Protein AF-A0A9X8VKG8-F1 (afdb_monomer_lite)

Sequence (69 aa):
FPGDHGMMLIIFSCFMLRYFGRGAFAVALLITVIFSLPRVMIGAHWFTDIAVGSLSVVLVGASWVLMTP

Radius of gyration: 12.27 Å; chains: 1; bounding box: 30×14×37 Å

Secondary structure (DSSP, 8-state):
---HHHHHHHHHHHHHHHHT-HHHHHHHHHHHHHHHHHHHHTTSS-HHIIIIIIHHHHHHHHHHHHS--

Organism: Serratia marcescens (NCBI:txid615)

Foldseek 3Di:
DQDPVLLVLVLVLLVCCVPVHDVSNVVSVVVSVVVVVVCCVVVVDPPCSNPVVSVVCCVVCVCVVPPDD

Structure (mmCIF, N/CA/C/O backbone):
data_AF-A0A9X8VKG8-F1
#
_entry.id   AF-A0A9X8VKG8-F1
#
loop_
_atom_site.group_PDB
_atom_site.id
_atom_site.type_symbol
_atom_site.label_atom_id
_atom_site.label_alt_id
_atom_site.label_comp_id
_atom_site.label_asym_id
_atom_site.label_entity_id
_atom_site.label_seq_id
_atom_site.pdbx_PDB_ins_code
_atom_site.Cartn_x
_atom_site.Cartn_y
_atom_site.Cartn_z
_atom_site.occupancy
_atom_site.B_iso_or_equiv
_atom_site.auth_seq_id
_atom_site.auth_comp_id
_atom_site.auth_asym_id
_atom_site.auth_atom_id
_atom_site.pdbx_PDB_model_num
ATOM 1 N N . PHE A 1 1 ? 14.172 3.385 -1.105 1.00 38.91 1 PHE A N 1
ATOM 2 C CA . PHE A 1 1 ? 14.631 2.790 0.159 1.00 38.91 1 PHE A CA 1
ATOM 3 C C . PHE A 1 1 ? 14.139 3.661 1.319 1.00 38.91 1 PHE A C 1
ATOM 5 O O . PHE A 1 1 ? 14.434 4.848 1.269 1.00 38.91 1 PHE A O 1
ATOM 12 N N . PRO A 1 2 ? 13.417 3.129 2.326 1.00 51.66 2 PRO A N 1
ATOM 13 C CA . PRO A 1 2 ? 12.174 2.384 2.126 1.00 51.66 2 PRO A CA 1
ATOM 14 C C . PRO A 1 2 ? 11.085 3.334 1.582 1.00 51.66 2 PRO A C 1
ATOM 16 O O . PRO A 1 2 ? 11.085 4.524 1.873 1.00 51.66 2 PRO A O 1
ATOM 19 N N . GLY A 1 3 ? 10.207 2.832 0.715 1.00 53.84 3 GLY A N 1
ATOM 20 C CA . GLY A 1 3 ? 9.276 3.660 -0.056 1.00 53.84 3 GLY A CA 1
ATOM 21 C C . GLY A 1 3 ? 8.284 4.439 0.810 1.00 53.84 3 GLY A C 1
ATOM 22 O O . GLY A 1 3 ? 7.254 3.896 1.198 1.00 53.84 3 GLY A O 1
ATOM 23 N N . ASP A 1 4 ? 8.540 5.725 1.016 1.00 62.94 4 ASP A N 1
ATOM 24 C CA . ASP A 1 4 ? 7.699 6.680 1.740 1.00 62.94 4 ASP A CA 1
ATOM 25 C C . ASP A 1 4 ? 6.248 6.670 1.221 1.00 62.94 4 ASP A C 1
ATOM 27 O O . ASP A 1 4 ? 5.304 6.436 1.977 1.00 62.94 4 ASP A O 1
ATOM 31 N N . HIS A 1 5 ? 6.061 6.749 -0.100 1.00 66.44 5 HIS A N 1
ATOM 32 C CA . HIS A 1 5 ? 4.721 6.677 -0.682 1.00 66.44 5 HIS A CA 1
ATOM 33 C C . HIS A 1 5 ? 4.143 5.245 -0.699 1.00 66.44 5 HIS A C 1
ATOM 35 O O . HIS A 1 5 ? 2.947 5.080 -0.886 1.00 66.44 5 HIS A O 1
ATOM 41 N N . GLY A 1 6 ? 4.956 4.184 -0.616 1.00 70.06 6 GLY A N 1
ATOM 42 C CA . GLY A 1 6 ? 4.449 2.796 -0.633 1.00 70.06 6 GLY A CA 1
ATOM 43 C C . GLY A 1 6 ? 3.933 2.377 0.744 1.00 70.06 6 GLY A C 1
ATOM 44 O O . GLY A 1 6 ? 2.841 1.833 0.880 1.00 70.06 6 GLY A O 1
ATOM 45 N N . MET A 1 7 ? 4.698 2.739 1.772 1.00 73.44 7 MET A N 1
ATOM 46 C CA . MET A 1 7 ? 4.357 2.566 3.177 1.00 73.44 7 MET A CA 1
ATOM 47 C C . MET A 1 7 ? 3.064 3.305 3.542 1.00 73.44 7 MET A C 1
ATOM 49 O O . MET A 1 7 ? 2.186 2.712 4.165 1.00 73.44 7 MET A O 1
ATOM 53 N N . MET A 1 8 ? 2.899 4.555 3.089 1.00 78.00 8 MET A N 1
ATOM 54 C CA . MET A 1 8 ? 1.678 5.332 3.332 1.00 78.00 8 MET A CA 1
ATOM 55 C C . MET A 1 8 ? 0.419 4.636 2.789 1.00 78.00 8 MET A C 1
ATOM 57 O O . MET A 1 8 ? -0.603 4.583 3.471 1.00 78.00 8 MET A O 1
ATOM 61 N N . LEU A 1 9 ? 0.493 4.049 1.589 1.00 81.25 9 LEU A N 1
ATOM 62 C CA . LEU A 1 9 ? -0.637 3.355 0.956 1.00 81.25 9 LEU A CA 1
ATOM 63 C C . LEU A 1 9 ? -1.036 2.072 1.706 1.00 81.25 9 LEU A C 1
ATOM 65 O O . LEU A 1 9 ? -2.221 1.743 1.809 1.00 81.25 9 LEU A O 1
ATOM 69 N N . ILE A 1 10 ? -0.066 1.372 2.295 1.00 79.81 10 ILE A N 1
ATOM 70 C CA . ILE A 1 10 ? -0.335 0.158 3.075 1.00 79.81 10 ILE A CA 1
ATOM 71 C C . ILE A 1 10 ? -0.899 0.510 4.455 1.00 79.81 10 ILE A C 1
ATOM 73 O O . ILE A 1 10 ? -1.871 -0.113 4.875 1.00 79.81 10 ILE A O 1
ATOM 77 N N . ILE A 1 11 ? -0.386 1.553 5.119 1.00 80.56 11 ILE A N 1
ATOM 78 C CA . ILE A 1 11 ? -0.982 2.082 6.361 1.00 80.56 11 ILE A CA 1
ATOM 79 C C . ILE A 1 11 ? -2.431 2.521 6.110 1.00 80.56 11 ILE A C 1
ATOM 81 O O . ILE A 1 11 ? -3.331 2.156 6.868 1.00 80.56 11 ILE A O 1
ATOM 85 N N . PHE A 1 12 ? -2.675 3.241 5.012 1.00 82.12 12 PHE A N 1
ATOM 86 C CA . PHE A 1 12 ? -4.016 3.626 4.578 1.00 82.12 12 PHE A CA 1
ATOM 87 C C . PHE A 1 12 ? -4.928 2.408 4.380 1.00 82.12 12 PHE A C 1
ATOM 89 O O . PHE A 1 12 ? -6.055 2.392 4.872 1.00 82.12 12 PHE A O 1
ATOM 96 N N . SER A 1 13 ? -4.429 1.353 3.733 1.00 82.44 13 SER A N 1
ATOM 97 C CA . SER A 1 13 ? -5.177 0.104 3.563 1.00 82.44 13 SER A CA 1
ATOM 98 C C . SER A 1 13 ? -5.535 -0.535 4.910 1.00 82.44 13 SER A C 1
ATOM 100 O O . SER A 1 13 ? -6.690 -0.898 5.130 1.00 82.44 13 SER A O 1
ATOM 102 N N . CYS A 1 14 ? -4.599 -0.602 5.859 1.00 81.62 14 CYS A N 1
ATOM 103 C CA . CYS A 1 14 ? -4.871 -1.098 7.211 1.00 81.62 14 CYS A CA 1
ATOM 104 C C . CYS A 1 14 ? -5.924 -0.256 7.953 1.00 81.62 14 CYS A C 1
ATOM 106 O O . CYS A 1 14 ? -6.791 -0.815 8.628 1.00 81.62 14 CYS A O 1
ATOM 108 N N . PHE A 1 15 ? -5.905 1.069 7.788 1.00 81.25 15 PHE A N 1
ATOM 109 C CA . PHE A 1 15 ? -6.915 1.962 8.360 1.00 81.25 15 PHE A CA 1
ATOM 110 C C . PHE A 1 15 ? -8.306 1.708 7.759 1.00 81.25 15 PHE A C 1
ATOM 112 O O . PHE A 1 15 ? -9.295 1.581 8.484 1.00 81.25 15 PHE A O 1
ATOM 119 N N . MET A 1 16 ? -8.377 1.542 6.436 1.00 82.81 16 MET A N 1
ATOM 120 C CA . MET A 1 16 ? -9.618 1.208 5.734 1.00 82.81 16 MET A 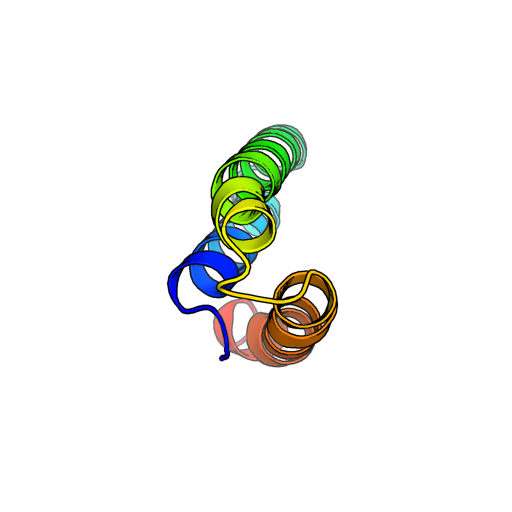CA 1
ATOM 121 C C . MET A 1 16 ? -10.192 -0.133 6.197 1.00 82.81 16 MET A C 1
ATOM 123 O O . MET A 1 16 ? -11.396 -0.234 6.431 1.00 82.81 16 MET A O 1
ATOM 127 N N . LEU A 1 17 ? -9.340 -1.136 6.431 1.00 82.94 17 LEU A N 1
ATOM 128 C CA . LEU A 1 17 ? -9.766 -2.410 7.010 1.00 82.94 17 LEU A CA 1
ATOM 129 C C . LEU A 1 17 ? -10.352 -2.243 8.416 1.00 82.94 17 LEU A C 1
ATOM 131 O O . LEU A 1 17 ? -11.392 -2.830 8.714 1.00 82.94 17 LEU A O 1
ATOM 135 N N . ARG A 1 18 ? -9.693 -1.456 9.273 1.00 82.19 18 ARG A N 1
ATOM 136 C CA . ARG A 1 18 ? -10.058 -1.323 10.689 1.00 82.19 18 ARG A CA 1
ATOM 137 C C . ARG A 1 18 ? -11.359 -0.555 10.916 1.00 82.19 18 ARG A C 1
ATOM 139 O O . ARG A 1 18 ? -12.098 -0.924 11.831 1.00 82.19 18 ARG A O 1
ATOM 146 N N . TYR A 1 19 ? -11.606 0.496 10.131 1.00 81.44 19 TYR A N 1
ATOM 147 C CA . TYR A 1 19 ? -12.690 1.455 10.391 1.00 81.44 19 TYR A CA 1
ATOM 148 C C . TYR A 1 19 ? -13.804 1.460 9.335 1.00 81.44 19 TYR A C 1
ATOM 150 O O . TYR A 1 19 ? -14.930 1.818 9.665 1.00 81.44 19 TYR A O 1
ATOM 158 N N . PHE A 1 20 ? -13.530 1.042 8.094 1.00 82.56 20 PHE A N 1
ATOM 159 C CA . PHE A 1 20 ? -14.481 1.142 6.973 1.00 82.56 20 PHE A CA 1
ATOM 160 C C . PHE A 1 20 ? -14.894 -0.220 6.388 1.00 82.56 20 PHE A C 1
ATOM 162 O O . PHE A 1 20 ? -15.809 -0.299 5.568 1.00 82.56 20 PHE A O 1
ATOM 169 N N . GLY A 1 21 ? -14.262 -1.311 6.830 1.00 85.62 21 GLY A N 1
ATOM 170 C CA . GLY A 1 21 ? -14.634 -2.682 6.487 1.00 85.62 21 GLY A CA 1
ATOM 171 C C . GLY A 1 21 ? -13.932 -3.254 5.250 1.00 85.62 21 GLY A C 1
ATOM 172 O O . GLY A 1 21 ? -13.096 -2.630 4.596 1.00 85.62 21 GLY A O 1
ATOM 173 N N . ARG A 1 22 ? -14.268 -4.509 4.926 1.00 82.94 22 ARG A N 1
ATOM 174 C CA . ARG A 1 22 ? -13.524 -5.330 3.948 1.00 82.94 22 ARG A CA 1
ATOM 175 C C . ARG A 1 22 ? -13.629 -4.825 2.503 1.00 82.94 22 ARG A C 1
ATOM 177 O O . ARG A 1 22 ? -12.695 -5.026 1.734 1.00 82.94 22 ARG A O 1
ATOM 184 N N . GLY A 1 23 ? -14.732 -4.163 2.143 1.00 87.88 23 GLY A N 1
ATOM 185 C CA . GLY A 1 23 ? -14.913 -3.567 0.813 1.00 87.88 23 GLY A CA 1
ATOM 186 C C . GLY A 1 23 ? -13.968 -2.387 0.574 1.00 87.88 23 GLY A C 1
ATOM 187 O O . GLY A 1 23 ? -13.238 -2.372 -0.414 1.00 87.88 23 GLY A O 1
ATOM 188 N N . ALA A 1 24 ? -13.909 -1.448 1.524 1.00 84.94 24 ALA A N 1
ATOM 189 C CA . ALA A 1 24 ? -12.982 -0.316 1.479 1.00 84.94 24 ALA A CA 1
ATOM 190 C C . ALA A 1 24 ? -11.514 -0.776 1.497 1.00 84.94 24 ALA A C 1
ATOM 192 O O . ALA A 1 24 ? -10.681 -0.236 0.771 1.00 84.94 24 ALA A O 1
ATOM 193 N N . PHE A 1 25 ? -11.209 -1.829 2.262 1.00 84.25 25 PHE A N 1
ATOM 194 C CA . PHE A 1 25 ? -9.884 -2.447 2.268 1.00 84.25 25 PHE A CA 1
ATOM 195 C C . PHE A 1 25 ? -9.462 -2.995 0.900 1.00 84.25 25 PHE A C 1
ATOM 197 O O . PHE A 1 25 ? -8.337 -2.753 0.467 1.00 84.25 25 PHE A O 1
ATOM 204 N N . ALA A 1 26 ? -10.352 -3.704 0.199 1.00 84.25 26 ALA A N 1
ATOM 205 C CA . ALA A 1 26 ? -10.044 -4.256 -1.119 1.00 84.25 26 ALA A CA 1
ATOM 206 C C . ALA A 1 26 ? -9.725 -3.151 -2.142 1.00 84.25 26 ALA A C 1
ATOM 208 O O . ALA A 1 26 ? -8.770 -3.270 -2.909 1.00 84.25 26 ALA A O 1
ATOM 209 N N . VAL A 1 27 ? -10.476 -2.045 -2.103 1.00 87.81 27 VAL A N 1
ATOM 210 C CA . VAL A 1 27 ? -10.211 -0.866 -2.943 1.00 87.81 27 VAL A CA 1
ATOM 211 C C . VAL A 1 27 ? -8.864 -0.228 -2.583 1.00 87.81 27 VAL A C 1
ATOM 213 O O . VAL A 1 27 ? -8.072 0.074 -3.473 1.00 87.81 27 VAL A O 1
ATOM 216 N N . ALA A 1 28 ? -8.556 -0.080 -1.292 1.00 84.19 28 ALA A N 1
ATOM 217 C CA . ALA A 1 28 ? -7.285 0.477 -0.832 1.00 84.19 28 ALA A CA 1
ATOM 218 C C . ALA A 1 28 ? -6.068 -0.383 -1.234 1.00 84.19 28 ALA A C 1
ATOM 220 O O . ALA A 1 28 ? -5.036 0.156 -1.645 1.00 84.19 28 ALA A O 1
ATOM 221 N N . LEU A 1 29 ? -6.201 -1.714 -1.212 1.00 84.56 29 LEU A N 1
ATOM 222 C CA . LEU A 1 29 ? -5.176 -2.629 -1.721 1.00 84.56 29 LEU A CA 1
ATOM 223 C C . LEU A 1 29 ? -4.953 -2.469 -3.227 1.00 84.56 29 LEU A C 1
ATOM 225 O O . LEU A 1 29 ? -3.808 -2.429 -3.675 1.00 84.56 29 LEU A O 1
ATOM 229 N N . LEU A 1 30 ? -6.026 -2.336 -4.011 1.00 86.00 30 LEU A N 1
ATOM 230 C CA . LEU A 1 30 ? -5.921 -2.129 -5.455 1.00 86.00 30 LEU A CA 1
ATOM 231 C C . LEU A 1 30 ? -5.183 -0.820 -5.777 1.00 86.00 30 LEU A C 1
ATOM 233 O O . LEU A 1 30 ? -4.271 -0.811 -6.603 1.00 86.00 30 LEU A O 1
ATOM 237 N N . ILE A 1 31 ? -5.513 0.259 -5.061 1.00 84.75 31 ILE A N 1
ATOM 238 C CA . ILE A 1 31 ? -4.804 1.544 -5.153 1.00 84.75 31 ILE A CA 1
ATOM 239 C C . ILE A 1 31 ? -3.325 1.358 -4.791 1.00 84.75 31 ILE A C 1
ATOM 241 O O . ILE A 1 31 ? -2.447 1.809 -5.523 1.00 84.75 31 ILE A O 1
ATOM 245 N N . THR A 1 32 ? -3.037 0.643 -3.702 1.00 83.62 32 THR A N 1
ATOM 246 C CA . THR A 1 32 ? -1.665 0.361 -3.261 1.00 83.62 32 THR A CA 1
ATOM 247 C C . THR A 1 32 ? -0.849 -0.322 -4.355 1.00 83.62 32 THR A C 1
ATOM 249 O O . THR A 1 32 ? 0.266 0.111 -4.642 1.00 83.62 32 THR A O 1
ATOM 252 N N . VAL A 1 33 ? -1.398 -1.352 -5.005 1.00 81.06 33 VAL A N 1
ATOM 253 C CA . VAL A 1 33 ? -0.722 -2.083 -6.089 1.00 81.06 33 VAL A CA 1
ATOM 254 C C . VAL A 1 33 ? -0.503 -1.181 -7.306 1.00 81.06 33 VAL A C 1
ATOM 256 O O . VAL A 1 33 ? 0.625 -1.048 -7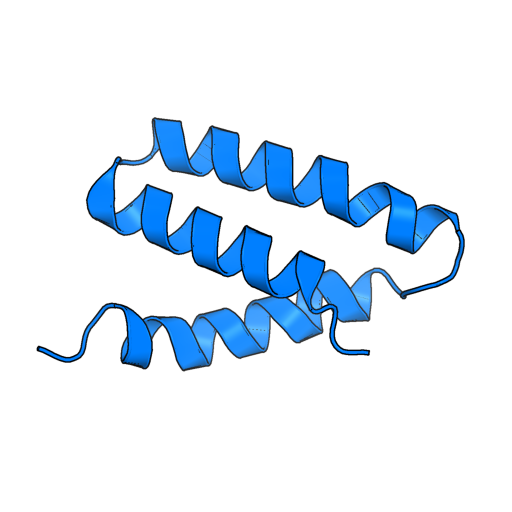.774 1.00 81.06 33 VAL A O 1
ATOM 259 N N . ILE A 1 34 ? -1.545 -0.496 -7.784 1.00 82.81 34 ILE A N 1
ATOM 260 C CA . ILE A 1 34 ? -1.460 0.335 -8.996 1.00 82.81 34 ILE A CA 1
ATOM 261 C C . ILE A 1 34 ? -0.441 1.467 -8.834 1.00 82.81 34 ILE A C 1
ATOM 263 O O . ILE A 1 34 ? 0.337 1.723 -9.747 1.00 82.81 34 ILE A O 1
ATOM 267 N N . PHE A 1 35 ? -0.394 2.122 -7.674 1.00 79.69 35 PHE A N 1
ATOM 268 C CA . PHE A 1 35 ? 0.509 3.254 -7.439 1.00 79.69 35 PHE A CA 1
ATOM 269 C C . PHE A 1 35 ? 1.928 2.849 -7.004 1.00 79.69 35 PHE A C 1
ATOM 271 O O . PHE A 1 35 ? 2.836 3.689 -6.986 1.00 79.69 35 PHE A O 1
ATOM 278 N N . SER A 1 36 ? 2.150 1.579 -6.656 1.00 73.38 36 SER A N 1
ATOM 279 C CA . SER A 1 36 ? 3.487 1.049 -6.354 1.00 73.38 36 SER A CA 1
ATOM 280 C C . SER A 1 36 ? 4.176 0.434 -7.579 1.00 73.38 36 SER A C 1
ATOM 282 O O . SER A 1 36 ? 5.402 0.504 -7.672 1.00 73.38 36 SER A O 1
ATOM 284 N N . LEU A 1 37 ? 3.414 -0.066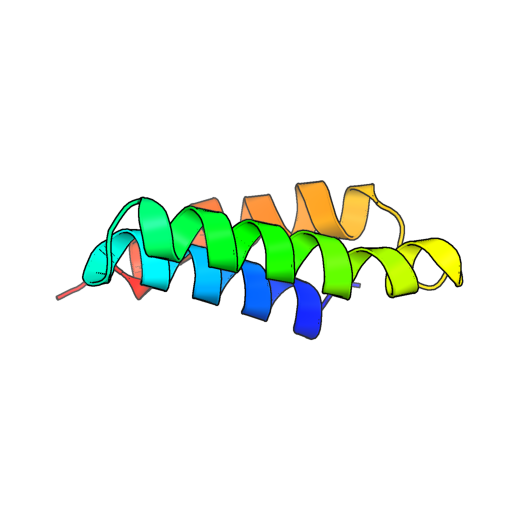 -8.561 1.00 71.25 37 LEU A N 1
ATOM 285 C CA . LEU A 1 37 ? 3.934 -0.673 -9.795 1.00 71.25 37 LEU A CA 1
ATOM 286 C C . LEU A 1 37 ? 4.825 0.251 -10.652 1.00 71.25 37 LEU A C 1
ATOM 288 O O . LEU A 1 37 ? 5.914 -0.192 -11.022 1.00 71.25 37 LEU A O 1
ATOM 292 N N . PRO A 1 38 ? 4.477 1.528 -10.924 1.00 73.50 38 PRO A N 1
ATOM 293 C CA . PRO A 1 38 ? 5.326 2.425 -11.709 1.00 73.50 38 PRO A CA 1
ATOM 294 C C . PRO A 1 38 ? 6.733 2.570 -11.128 1.00 73.50 38 PRO A C 1
ATOM 296 O O . PRO A 1 38 ? 7.703 2.651 -11.873 1.00 73.50 38 PRO A O 1
ATOM 299 N N . ARG A 1 39 ? 6.869 2.535 -9.794 1.00 68.00 39 ARG A N 1
ATOM 300 C CA . ARG A 1 39 ? 8.169 2.662 -9.116 1.00 68.00 39 ARG A CA 1
ATOM 301 C C . ARG A 1 39 ? 9.065 1.441 -9.291 1.00 68.00 39 ARG A C 1
ATOM 303 O O . ARG A 1 39 ? 10.284 1.597 -9.296 1.00 68.00 39 ARG A O 1
ATOM 310 N N . VAL A 1 40 ? 8.467 0.264 -9.474 1.00 67.19 40 VAL A N 1
ATOM 311 C CA . VAL A 1 40 ? 9.184 -0.961 -9.852 1.00 67.19 40 VAL A CA 1
ATOM 312 C C . VAL A 1 40 ? 9.566 -0.912 -11.330 1.00 67.19 40 VAL A C 1
ATOM 314 O O . VAL A 1 40 ? 10.702 -1.210 -11.684 1.00 67.19 40 VAL A O 1
ATOM 317 N N . MET A 1 41 ? 8.643 -0.478 -12.193 1.00 71.44 41 MET A N 1
ATOM 318 C CA . MET A 1 41 ? 8.845 -0.451 -13.647 1.00 71.44 41 MET A CA 1
ATOM 319 C C . MET A 1 41 ? 9.954 0.507 -14.094 1.00 71.44 41 MET A C 1
ATOM 321 O O . MET A 1 41 ? 10.654 0.206 -15.055 1.00 71.44 41 MET A O 1
ATOM 325 N 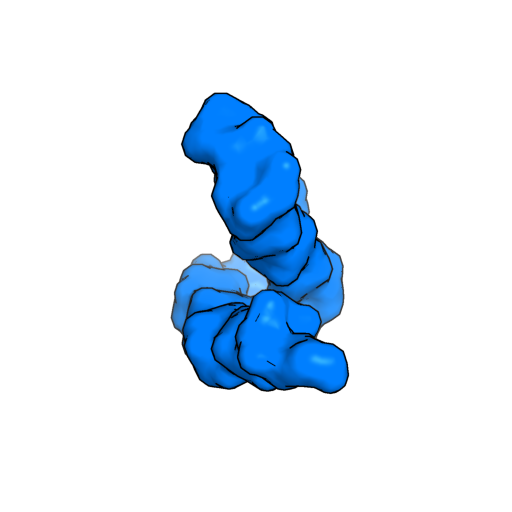N . ILE A 1 42 ? 10.153 1.629 -13.396 1.00 75.50 42 ILE A N 1
ATOM 326 C CA . ILE A 1 42 ? 11.246 2.569 -13.700 1.00 75.50 42 ILE A CA 1
ATOM 327 C C . ILE A 1 42 ? 12.596 2.161 -13.079 1.00 75.50 42 ILE A C 1
ATOM 329 O O . ILE A 1 42 ? 13.556 2.920 -13.161 1.00 75.50 42 ILE A O 1
ATOM 333 N N . GLY A 1 43 ? 12.669 1.004 -12.407 1.00 66.38 43 GLY A N 1
ATOM 334 C CA . GLY A 1 43 ? 13.885 0.506 -11.751 1.00 66.38 43 GLY A CA 1
ATOM 335 C C . GLY A 1 43 ? 14.295 1.271 -10.488 1.00 66.38 43 GLY A C 1
ATOM 336 O O . GLY A 1 43 ? 15.378 1.044 -9.959 1.00 66.38 43 GLY A O 1
ATOM 337 N N . ALA A 1 44 ? 13.448 2.174 -9.985 1.00 66.88 44 ALA A N 1
ATOM 338 C CA . ALA A 1 44 ? 13.769 2.992 -8.819 1.00 66.88 44 ALA A CA 1
ATOM 339 C C . ALA A 1 44 ? 13.715 2.198 -7.506 1.00 66.88 44 ALA A C 1
ATOM 341 O O . ALA A 1 44 ? 14.355 2.602 -6.538 1.00 66.88 44 ALA A O 1
ATOM 342 N N . HIS A 1 45 ? 12.914 1.131 -7.436 1.00 67.81 45 HIS A N 1
ATOM 343 C CA . HIS A 1 45 ? 12.766 0.256 -6.268 1.00 67.81 45 HIS A CA 1
ATOM 344 C C . HIS A 1 45 ? 12.577 -1.196 -6.717 1.00 67.81 45 HIS A C 1
ATOM 346 O O . HIS A 1 45 ? 11.865 -1.459 -7.687 1.00 67.81 45 HIS A O 1
ATOM 352 N N . TRP A 1 46 ? 13.147 -2.148 -5.978 1.00 71.81 46 TRP A N 1
ATOM 353 C CA . TRP A 1 46 ? 12.883 -3.564 -6.211 1.00 71.81 46 TRP A CA 1
ATOM 354 C C . TRP A 1 46 ? 11.511 -3.938 -5.649 1.00 71.81 46 TRP A C 1
ATOM 356 O O . TRP A 1 46 ? 11.070 -3.395 -4.634 1.00 71.81 46 TRP A O 1
ATOM 366 N N . PHE A 1 47 ? 10.828 -4.902 -6.276 1.00 68.25 47 PHE A N 1
ATOM 367 C CA . PHE A 1 47 ? 9.545 -5.409 -5.769 1.00 68.25 47 PHE A CA 1
ATOM 368 C C . PHE A 1 47 ? 9.648 -5.841 -4.299 1.00 68.25 47 PHE A C 1
ATOM 370 O O . PHE A 1 47 ? 8.752 -5.565 -3.507 1.00 68.25 47 PHE A O 1
ATOM 377 N N . THR A 1 48 ? 10.772 -6.451 -3.919 1.00 63.44 48 THR A N 1
ATOM 378 C CA . THR A 1 48 ? 11.076 -6.867 -2.546 1.00 63.44 48 THR A CA 1
ATOM 379 C C . THR A 1 48 ? 11.148 -5.696 -1.566 1.00 63.44 48 THR A C 1
ATOM 381 O O . THR A 1 48 ? 10.702 -5.843 -0.431 1.00 63.44 48 THR A O 1
ATOM 384 N N . ASP A 1 49 ? 11.624 -4.522 -1.988 1.00 64.94 49 ASP A N 1
ATOM 385 C CA . ASP A 1 49 ? 11.682 -3.331 -1.126 1.00 64.94 49 ASP A CA 1
ATOM 386 C C . ASP A 1 49 ? 10.280 -2.856 -0.736 1.00 64.94 49 ASP A C 1
ATOM 388 O O . ASP A 1 49 ? 10.050 -2.393 0.381 1.00 64.94 49 ASP A O 1
ATOM 392 N N . ILE A 1 50 ? 9.328 -2.988 -1.661 1.00 66.81 50 ILE A N 1
ATOM 393 C CA . ILE A 1 50 ? 7.925 -2.667 -1.419 1.00 66.81 50 ILE A CA 1
ATOM 394 C C . ILE A 1 50 ? 7.290 -3.825 -0.649 1.00 66.81 50 ILE A C 1
ATOM 396 O O . ILE A 1 50 ? 6.893 -3.641 0.495 1.00 66.81 50 ILE A O 1
ATOM 400 N N . ALA A 1 51 ? 7.258 -5.033 -1.206 1.00 68.31 51 ALA A N 1
ATOM 401 C CA . ALA A 1 51 ? 6.534 -6.162 -0.630 1.00 68.31 51 ALA A CA 1
ATOM 402 C C . ALA A 1 51 ? 7.031 -6.572 0.764 1.00 68.31 51 ALA A C 1
ATOM 404 O O . ALA A 1 51 ? 6.215 -6.855 1.630 1.00 68.31 51 ALA A O 1
ATOM 405 N N . VAL A 1 52 ? 8.345 -6.599 1.000 1.00 66.00 52 VAL A N 1
ATOM 406 C CA . VAL A 1 52 ? 8.919 -7.051 2.278 1.00 66.00 52 VAL A CA 1
ATOM 407 C C . VAL A 1 52 ? 9.179 -5.867 3.197 1.00 66.00 52 VAL A C 1
ATOM 409 O O . VAL A 1 52 ? 8.798 -5.907 4.366 1.00 66.00 52 VAL A O 1
ATOM 412 N N . GLY A 1 53 ? 9.780 -4.794 2.676 1.00 65.12 53 GLY A N 1
ATOM 413 C CA . GLY A 1 53 ? 10.145 -3.627 3.480 1.00 65.12 53 GLY A CA 1
ATOM 414 C C . GLY A 1 53 ? 8.931 -2.922 4.082 1.00 65.12 53 GLY A C 1
ATOM 415 O O . GLY A 1 53 ? 8.892 -2.666 5.280 1.00 65.12 53 GLY A O 1
ATOM 416 N N . SER A 1 54 ? 7.898 -2.655 3.282 1.00 64.75 54 SER A N 1
ATOM 417 C CA . SER A 1 54 ? 6.719 -1.948 3.795 1.00 64.75 54 SER A CA 1
ATOM 418 C C .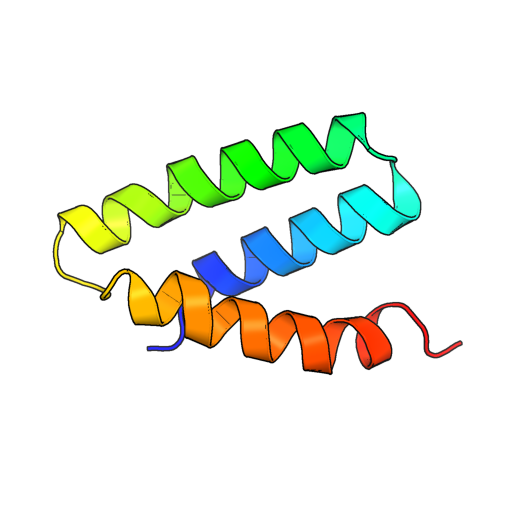 SER A 1 54 ? 5.755 -2.853 4.571 1.00 64.75 54 SER A C 1
ATOM 420 O O . SER A 1 54 ? 5.186 -2.411 5.565 1.00 64.75 54 SER A O 1
ATOM 422 N N . LEU A 1 55 ? 5.626 -4.133 4.204 1.00 66.88 55 LEU A N 1
ATOM 423 C CA . LEU A 1 55 ? 4.792 -5.084 4.947 1.00 66.88 55 LEU A CA 1
ATOM 424 C C . LEU A 1 55 ? 5.346 -5.362 6.347 1.00 66.88 55 LEU A C 1
ATOM 426 O O . LEU A 1 55 ? 4.580 -5.389 7.305 1.00 66.88 55 LEU A O 1
ATOM 430 N N . SER A 1 56 ? 6.663 -5.540 6.485 1.00 67.12 56 SER A N 1
ATOM 431 C CA . SER A 1 56 ? 7.296 -5.770 7.792 1.00 67.12 56 SER A CA 1
ATOM 432 C C . SER A 1 56 ? 7.134 -4.566 8.723 1.00 67.12 56 SER A C 1
ATOM 434 O O . SER A 1 56 ? 6.739 -4.737 9.875 1.00 67.12 56 SER A O 1
ATOM 436 N N . VAL A 1 57 ? 7.331 -3.346 8.211 1.00 66.06 57 VAL A N 1
ATOM 437 C CA . VAL A 1 57 ? 7.105 -2.109 8.975 1.00 66.06 57 VAL A CA 1
ATOM 438 C C . VAL A 1 57 ? 5.641 -1.962 9.378 1.00 66.06 57 VAL A C 1
ATOM 440 O O . VAL A 1 57 ? 5.361 -1.602 10.519 1.00 66.06 57 VAL A O 1
ATOM 443 N N . VAL A 1 58 ? 4.697 -2.273 8.488 1.00 67.75 58 VAL A N 1
ATOM 444 C CA . VAL A 1 58 ? 3.272 -2.150 8.811 1.00 67.75 58 VAL A CA 1
ATOM 445 C C . VAL A 1 58 ? 2.809 -3.238 9.774 1.00 67.75 58 VAL A C 1
ATOM 447 O O . VAL A 1 58 ? 2.075 -2.920 10.696 1.00 67.75 58 VAL A O 1
ATOM 450 N N . LEU A 1 59 ? 3.246 -4.492 9.654 1.00 65.44 59 LEU A N 1
ATOM 451 C CA . LEU A 1 59 ? 2.859 -5.539 10.610 1.00 65.44 59 LEU A CA 1
ATOM 452 C C . LEU A 1 59 ? 3.370 -5.247 12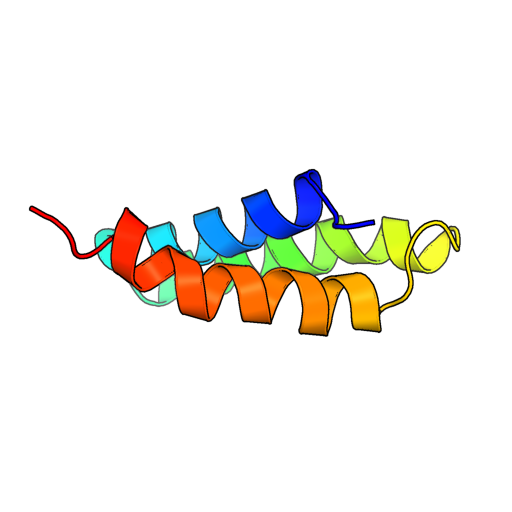.030 1.00 65.44 59 LEU A C 1
ATOM 454 O O . LEU A 1 59 ? 2.656 -5.496 13.001 1.00 65.44 59 LEU A O 1
ATOM 458 N N . VAL A 1 60 ? 4.569 -4.673 12.158 1.00 70.31 60 VAL A N 1
ATOM 459 C CA . VAL A 1 60 ? 5.118 -4.260 13.458 1.00 70.31 60 VAL A CA 1
ATOM 460 C C . VAL A 1 60 ? 4.443 -2.973 13.957 1.00 70.31 60 VAL A C 1
ATOM 462 O O . VAL A 1 60 ? 3.996 -2.913 15.101 1.00 70.31 60 VAL A O 1
ATOM 465 N N . GLY A 1 61 ? 4.317 -1.956 13.100 1.00 64.44 61 GLY A N 1
ATOM 466 C CA . GLY A 1 61 ? 3.827 -0.624 13.466 1.00 64.44 61 GLY A CA 1
ATOM 467 C C . GLY A 1 61 ? 2.305 -0.495 13.574 1.00 64.44 61 GLY A C 1
ATOM 468 O O . GLY A 1 61 ? 1.823 0.314 14.362 1.00 64.44 61 GLY A O 1
ATOM 469 N N . ALA A 1 62 ? 1.523 -1.298 12.846 1.00 65.31 62 ALA A N 1
ATOM 470 C CA . ALA A 1 62 ? 0.058 -1.229 12.868 1.00 65.31 62 ALA A CA 1
ATOM 471 C C . ALA A 1 62 ? -0.503 -1.523 14.261 1.00 65.31 62 ALA A C 1
ATOM 473 O O . ALA A 1 62 ? -1.460 -0.878 14.675 1.00 65.31 62 ALA A O 1
ATOM 474 N N . SER A 1 63 ? 0.119 -2.437 15.006 1.00 61.53 63 SER A N 1
ATOM 475 C CA . SER A 1 63 ? -0.250 -2.731 16.394 1.00 61.53 63 SER A CA 1
ATOM 476 C C . SER A 1 63 ? -0.106 -1.493 17.288 1.00 61.53 63 SER A C 1
ATOM 478 O O . SER A 1 63 ? -0.971 -1.214 18.108 1.00 61.53 63 SER A O 1
ATOM 480 N N . TRP A 1 64 ? 0.956 -0.707 17.097 1.00 62.06 64 TRP A N 1
ATOM 481 C CA . TRP A 1 64 ? 1.211 0.506 17.882 1.00 62.06 64 TRP A CA 1
ATOM 482 C C . TRP A 1 64 ? 0.387 1.710 17.421 1.00 62.06 64 TRP A C 1
ATOM 484 O O . TRP A 1 64 ? 0.044 2.546 18.239 1.00 62.06 64 TRP A O 1
ATOM 494 N N . VAL A 1 65 ? 0.045 1.809 16.134 1.00 62.16 65 VAL A N 1
ATOM 495 C CA . VAL A 1 65 ? -0.727 2.947 15.597 1.00 62.16 65 VAL A CA 1
ATOM 496 C C . VAL A 1 65 ? -2.240 2.746 15.739 1.00 62.16 65 VAL A C 1
ATOM 498 O O . VAL A 1 65 ? -2.973 3.720 15.875 1.00 62.16 65 VAL A O 1
ATOM 501 N N . LEU A 1 66 ? -2.730 1.502 15.694 1.00 60.47 66 LEU A N 1
ATOM 502 C CA . LEU A 1 66 ? -4.169 1.198 15.688 1.00 60.47 66 LEU A CA 1
ATOM 503 C C . LEU A 1 66 ? -4.695 0.596 16.999 1.00 60.47 66 LEU A C 1
ATOM 505 O O . LEU A 1 66 ? -5.915 0.486 17.139 1.00 60.47 66 LEU A O 1
ATOM 509 N N . MET A 1 67 ? -3.829 0.142 17.918 1.00 63.47 67 MET A N 1
ATOM 510 C CA . MET A 1 67 ? -4.258 -0.587 19.125 1.00 63.47 67 MET A CA 1
ATOM 511 C C . MET A 1 67 ? -3.772 -0.014 20.463 1.00 63.47 67 MET A C 1
ATOM 513 O O . MET A 1 67 ? -4.116 -0.586 21.497 1.00 63.47 67 MET A O 1
ATOM 517 N N . THR A 1 68 ? -3.034 1.097 20.498 1.00 57.31 68 THR A N 1
ATOM 518 C CA . THR A 1 68 ? -2.835 1.835 21.759 1.00 57.31 68 THR A CA 1
ATOM 519 C C . THR A 1 68 ? -4.008 2.799 21.993 1.00 57.31 68 THR A C 1
ATOM 521 O O . THR A 1 68 ? -4.418 3.449 21.028 1.00 57.31 68 THR A O 1
ATOM 524 N N . PRO A 1 69 ? -4.572 2.863 23.215 1.00 59.44 69 PRO A N 1
ATOM 525 C CA . PRO A 1 69 ? -5.690 3.748 23.555 1.00 59.44 69 PRO A CA 1
ATOM 526 C C . PRO A 1 69 ? -5.332 5.237 23.497 1.00 59.44 69 PRO A C 1
ATOM 528 O O . PRO A 1 69 ? -4.142 5.572 23.698 1.00 59.44 69 PRO A O 1
#

pLDDT: mean 72.48, std 10.1, range [38.91, 87.88]

InterPro domains:
  IPR036938 Phosphatidic acid phosphatase type 2/haloperoxidase superfamily [SSF48317] (1-67)